Protein AF-A0AA35R564-F1 (afdb_monomer_lite)

Sequence (106 aa):
MRNAVLIFLLAVALTGGHLMAGEALTGHISDAKCGAAHVDHSAKSIGCVTGCVNGGEKPVFVTGDKKVLQIANADKVMAHLGHKVEVTGKVMDGTLTIKSVKHLAP

Radius of gyration: 14.5 Å; chains: 1; bounding box: 29×49×30 Å

Structure (mmCIF, N/CA/C/O backbone):
data_AF-A0AA35R564-F1
#
_entry.id   AF-A0AA35R564-F1
#
loop_
_atom_site.group_PDB
_atom_site.id
_atom_site.type_symbol
_atom_site.label_atom_id
_atom_site.label_alt_id
_atom_site.label_comp_id
_atom_site.label_asym_id
_atom_site.label_entity_id
_atom_site.label_seq_id
_atom_site.pdbx_PDB_ins_code
_atom_site.Cartn_x
_atom_site.Cartn_y
_atom_site.Cartn_z
_atom_site.occupancy
_atom_site.B_iso_or_equiv
_atom_site.auth_seq_id
_atom_site.auth_comp_id
_atom_site.auth_asym_id
_atom_site.auth_atom_id
_atom_site.pdbx_PDB_model_num
ATOM 1 N N . MET A 1 1 ? -16.786 -35.760 8.820 1.00 39.50 1 MET A N 1
ATOM 2 C CA . MET A 1 1 ? -15.600 -35.721 9.707 1.00 39.50 1 MET A CA 1
ATOM 3 C C . MET A 1 1 ? -14.558 -34.827 9.045 1.00 39.50 1 MET A C 1
ATOM 5 O O . MET A 1 1 ? -13.760 -35.301 8.264 1.00 39.50 1 MET A O 1
ATOM 9 N N . ARG A 1 2 ? -14.756 -33.505 9.025 1.00 48.88 2 ARG A N 1
ATOM 10 C CA . ARG A 1 2 ? -14.789 -32.542 10.148 1.00 48.88 2 ARG A CA 1
ATOM 11 C C . ARG A 1 2 ? -13.375 -32.170 10.612 1.00 48.88 2 ARG A C 1
ATOM 13 O O . ARG A 1 2 ? -13.072 -32.343 11.778 1.00 48.88 2 ARG A O 1
ATOM 20 N N . ASN A 1 3 ? -12.578 -31.599 9.707 1.00 31.02 3 ASN A N 1
ATOM 21 C CA . ASN A 1 3 ? -11.451 -30.739 10.079 1.00 31.02 3 ASN A CA 1
ATOM 22 C C . ASN A 1 3 ? -11.765 -29.306 9.640 1.00 31.02 3 ASN A C 1
ATOM 24 O O . ASN A 1 3 ? -11.184 -28.751 8.716 1.00 31.02 3 ASN A O 1
ATOM 28 N N . ALA A 1 4 ? -12.765 -28.740 10.312 1.00 46.22 4 ALA A N 1
ATOM 29 C CA . ALA A 1 4 ? -12.934 -27.307 10.424 1.00 46.22 4 ALA A CA 1
ATOM 30 C C . ALA A 1 4 ? -11.970 -26.827 11.512 1.00 46.22 4 ALA A C 1
ATOM 32 O O . ALA A 1 4 ? -12.242 -27.054 12.684 1.00 46.22 4 ALA A O 1
ATOM 33 N N . VAL A 1 5 ? -10.859 -26.198 11.127 1.00 40.06 5 VAL A N 1
ATOM 34 C CA . VAL A 1 5 ? -10.105 -25.279 11.995 1.00 40.06 5 VAL A CA 1
ATOM 35 C C . VAL A 1 5 ? -9.549 -24.151 11.114 1.00 40.06 5 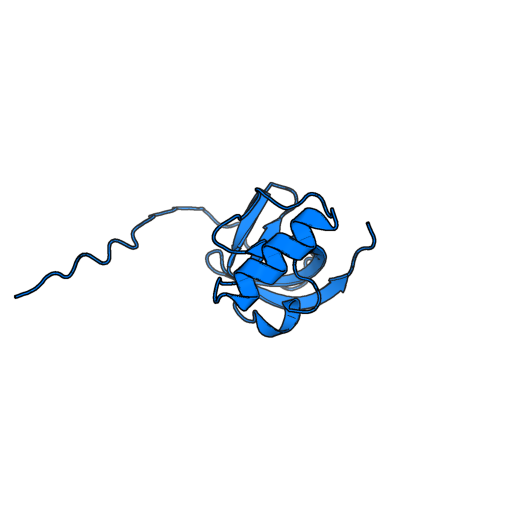VAL A C 1
ATOM 37 O O . VAL A 1 5 ? -8.350 -23.963 10.958 1.00 40.06 5 VAL A O 1
ATOM 40 N N . LEU A 1 6 ? -10.462 -23.405 10.487 1.00 48.41 6 LEU A N 1
ATOM 41 C CA . LEU A 1 6 ? -10.226 -22.021 10.074 1.00 48.41 6 LEU A CA 1
ATOM 42 C C . LEU A 1 6 ? -10.301 -21.168 11.347 1.00 48.41 6 LEU A C 1
ATOM 44 O O . LEU A 1 6 ? -11.342 -20.598 11.661 1.00 48.41 6 LEU A O 1
ATOM 48 N N . ILE A 1 7 ? -9.218 -21.121 12.122 1.00 44.38 7 ILE A N 1
ATOM 49 C CA . ILE A 1 7 ? -9.069 -20.126 13.191 1.00 44.38 7 ILE A CA 1
ATOM 50 C C . ILE A 1 7 ? -8.469 -18.882 12.536 1.00 44.38 7 ILE A C 1
ATOM 52 O O . ILE A 1 7 ? -7.273 -18.624 12.596 1.00 44.38 7 ILE A O 1
ATOM 56 N N . PHE A 1 8 ? -9.331 -18.120 11.861 1.00 46.38 8 PHE A N 1
ATOM 57 C CA . PHE A 1 8 ? -9.102 -16.704 11.585 1.00 46.38 8 PHE A CA 1
ATOM 58 C C . PHE A 1 8 ? -9.739 -15.924 12.743 1.00 46.38 8 PHE A C 1
ATOM 60 O O . PHE A 1 8 ? -10.807 -15.339 12.619 1.00 46.38 8 PHE A O 1
ATOM 67 N N . LEU A 1 9 ? -9.126 -16.026 13.922 1.00 47.31 9 LEU A N 1
ATOM 68 C CA . LEU A 1 9 ? -9.524 -15.303 15.132 1.00 47.31 9 LEU A CA 1
ATOM 69 C C . LEU A 1 9 ? -8.292 -14.589 15.683 1.00 47.31 9 LEU A C 1
ATOM 71 O O . LEU A 1 9 ? -7.776 -14.916 16.747 1.00 47.31 9 LEU A O 1
ATOM 75 N N . LEU A 1 10 ? -7.819 -13.588 14.941 1.00 45.22 10 LEU A N 1
ATOM 76 C CA . LEU A 1 10 ? -7.082 -12.498 15.564 1.00 45.22 10 LEU A CA 1
ATOM 77 C C . LEU A 1 10 ? -8.130 -11.463 15.975 1.00 45.22 10 LEU A C 1
ATOM 79 O O . LEU A 1 10 ? -8.480 -10.564 15.213 1.00 45.22 10 LEU A O 1
ATOM 83 N N . ALA A 1 11 ? -8.690 -11.665 17.169 1.00 47.97 11 ALA A N 1
ATOM 84 C CA . ALA A 1 11 ? -9.526 -10.691 17.855 1.00 47.97 11 ALA A CA 1
ATOM 85 C C . ALA A 1 11 ? -8.664 -9.470 18.200 1.00 47.97 11 ALA A C 1
ATOM 87 O O . ALA A 1 11 ? -8.177 -9.308 19.316 1.00 47.97 11 ALA A O 1
ATOM 88 N N . VAL A 1 12 ? -8.433 -8.620 17.206 1.00 53.84 12 VAL A N 1
ATOM 89 C CA . VAL A 1 12 ? -7.857 -7.303 17.408 1.00 53.84 12 VAL A CA 1
ATOM 90 C C . VAL A 1 12 ? -9.017 -6.378 17.740 1.00 53.84 12 VAL A C 1
ATOM 92 O O . VAL A 1 12 ? -9.654 -5.800 16.863 1.00 53.84 12 VAL A O 1
ATOM 95 N N . ALA A 1 13 ? -9.307 -6.266 19.035 1.00 52.03 13 ALA A N 1
ATOM 96 C CA . ALA A 1 13 ? -10.100 -5.176 19.580 1.00 52.03 13 ALA A CA 1
ATOM 97 C C . ALA A 1 13 ? -9.300 -3.870 19.427 1.00 52.03 13 ALA A C 1
ATOM 99 O O . ALA A 1 13 ? -8.695 -3.373 20.371 1.00 52.03 13 ALA A O 1
ATOM 100 N N . LEU A 1 14 ? -9.232 -3.338 18.206 1.00 49.19 14 LEU A N 1
ATOM 101 C CA . LEU A 1 14 ? -8.770 -1.981 17.956 1.00 49.19 14 LEU A CA 1
ATOM 102 C C . LEU A 1 14 ? -10.009 -1.101 17.921 1.00 49.19 14 LEU A C 1
ATOM 104 O O . LEU A 1 14 ? -10.794 -1.145 16.978 1.00 49.19 14 LEU A O 1
ATOM 108 N N . THR A 1 15 ? -10.161 -0.285 18.957 1.00 46.25 15 THR A N 1
ATOM 109 C CA . THR A 1 15 ? -10.988 0.918 18.938 1.00 46.25 15 THR A CA 1
ATOM 110 C C . THR A 1 15 ? -10.491 1.809 17.795 1.00 46.25 15 THR A C 1
ATOM 112 O O . THR A 1 15 ? -9.571 2.612 17.960 1.00 46.25 15 THR A O 1
ATOM 115 N N . GLY A 1 16 ? -11.015 1.575 16.592 1.00 47.12 16 GLY A N 1
ATOM 116 C CA . GLY A 1 16 ? -10.661 2.301 15.385 1.00 47.12 16 GLY A CA 1
ATOM 117 C C . GLY A 1 16 ? -11.147 3.738 15.497 1.00 47.12 16 GLY A C 1
ATOM 118 O O . GLY A 1 16 ? -12.346 3.985 15.617 1.00 47.12 16 GLY A O 1
ATOM 119 N N . GLY A 1 17 ? -10.213 4.690 15.467 1.00 47.53 17 GLY A N 1
ATOM 120 C CA . GLY A 1 17 ? -10.542 6.088 15.220 1.00 47.53 17 GLY A CA 1
ATOM 121 C C . GLY A 1 17 ? -11.365 6.173 13.938 1.00 47.53 17 GLY A C 1
ATOM 122 O O . GLY A 1 17 ? -10.957 5.655 12.896 1.00 47.53 17 GLY A O 1
ATOM 123 N N . HIS A 1 18 ? -12.555 6.758 14.039 1.00 48.47 18 HIS A N 1
ATOM 124 C CA . HIS A 1 18 ? -13.441 6.946 12.903 1.00 48.47 18 HIS A CA 1
ATOM 125 C C . HIS A 1 18 ? -12.851 8.072 12.063 1.00 48.47 18 HIS A C 1
ATOM 127 O O . HIS A 1 18 ? -13.077 9.241 12.359 1.00 48.47 18 HIS A O 1
ATOM 133 N N . LEU A 1 19 ? -12.068 7.722 11.046 1.00 52.28 19 LEU A N 1
ATOM 134 C CA . LEU A 1 19 ? -11.646 8.700 10.052 1.00 52.28 19 LEU A CA 1
ATOM 135 C C . LEU A 1 19 ? -12.896 9.154 9.301 1.00 52.28 19 LEU A C 1
ATOM 137 O O . LEU A 1 19 ? -13.603 8.344 8.685 1.00 52.28 19 LEU A O 1
ATOM 141 N N . MET A 1 20 ? -13.211 10.438 9.432 1.00 54.75 20 MET A N 1
ATOM 142 C CA . MET A 1 20 ? -14.373 11.038 8.793 1.00 54.75 20 MET A CA 1
ATOM 143 C C . MET A 1 20 ? -14.164 11.033 7.279 1.00 54.75 20 MET A C 1
ATOM 145 O O . MET A 1 20 ? -13.053 11.177 6.769 1.00 54.75 20 MET A O 1
ATOM 149 N N . ALA A 1 21 ? -15.245 10.824 6.528 1.00 52.22 21 ALA A N 1
ATOM 150 C CA . ALA A 1 21 ? -15.179 10.791 5.073 1.00 52.22 21 ALA A CA 1
ATOM 151 C C . ALA A 1 21 ? -14.672 12.146 4.540 1.00 52.22 21 ALA A C 1
ATOM 153 O O . ALA A 1 21 ? -15.415 13.121 4.546 1.00 52.22 21 ALA A O 1
ATOM 154 N N . GLY A 1 22 ? -13.426 12.189 4.063 1.00 58.03 22 GLY A N 1
ATOM 155 C CA . GLY A 1 22 ? -12.774 13.412 3.576 1.00 58.03 22 GLY A CA 1
ATOM 156 C C . GLY A 1 22 ? -11.317 13.561 4.016 1.00 58.03 22 GLY A C 1
ATOM 157 O O . GLY A 1 22 ? -10.578 14.324 3.404 1.00 58.03 22 GLY A O 1
ATOM 158 N N . GLU A 1 23 ? -10.885 12.802 5.021 1.00 71.69 23 GLU A N 1
ATOM 159 C CA . GLU A 1 23 ? -9.511 12.851 5.520 1.00 71.69 23 GLU A CA 1
ATOM 160 C C . GLU A 1 23 ? -8.564 12.084 4.581 1.00 71.69 23 GLU A C 1
ATOM 162 O O . GLU A 1 23 ? -8.838 10.950 4.171 1.00 71.69 23 GLU A O 1
ATOM 167 N N . ALA A 1 24 ? -7.463 12.732 4.192 1.00 84.69 24 ALA A N 1
ATOM 168 C CA . ALA A 1 24 ? -6.423 12.132 3.367 1.00 84.69 24 ALA A CA 1
ATOM 169 C C . ALA A 1 24 ? -5.440 11.351 4.249 1.00 84.69 24 ALA A C 1
ATOM 171 O O . ALA A 1 24 ? -4.914 11.866 5.234 1.00 84.69 24 ALA A O 1
ATOM 172 N N . LEU A 1 25 ? -5.177 10.103 3.879 1.00 88.88 25 LEU A N 1
ATOM 173 C CA . LEU A 1 25 ? -4.224 9.222 4.535 1.00 88.88 25 LEU A CA 1
ATOM 174 C C . LEU A 1 25 ? -2.976 9.110 3.676 1.00 88.88 25 LEU A C 1
ATOM 176 O O . LEU A 1 25 ? -3.048 8.673 2.531 1.00 88.88 25 LEU A O 1
ATOM 180 N N . THR A 1 26 ? -1.822 9.442 4.244 1.00 91.50 26 THR A N 1
ATOM 181 C CA . THR A 1 26 ? -0.532 9.170 3.603 1.00 91.50 26 THR A CA 1
ATOM 182 C C . THR A 1 26 ? 0.031 7.847 4.108 1.00 91.50 26 THR A C 1
ATOM 184 O O . THR A 1 26 ? 0.066 7.585 5.313 1.00 91.50 26 THR A O 1
ATOM 187 N N . GLY A 1 27 ? 0.482 7.008 3.183 1.00 91.44 27 GLY A N 1
ATOM 188 C CA . GLY A 1 27 ? 1.022 5.691 3.494 1.00 91.44 27 GLY A CA 1
ATOM 189 C C . GLY A 1 27 ? 1.569 4.990 2.263 1.00 91.44 27 GLY A C 1
ATOM 190 O O . GLY A 1 27 ? 1.758 5.621 1.228 1.00 91.44 27 GLY A O 1
ATOM 191 N N . HIS A 1 28 ? 1.816 3.691 2.373 1.00 92.31 28 HIS A N 1
ATOM 192 C CA . HIS A 1 28 ? 2.366 2.862 1.306 1.00 92.31 28 HIS A CA 1
ATOM 193 C C . HIS A 1 28 ? 1.402 1.750 0.916 1.00 92.31 28 HIS A C 1
ATOM 195 O O . HIS A 1 28 ? 0.730 1.178 1.775 1.00 92.31 28 HIS A O 1
ATOM 201 N N . ILE A 1 29 ? 1.356 1.410 -0.369 1.00 91.38 29 ILE A N 1
ATOM 202 C CA . ILE A 1 29 ? 0.678 0.196 -0.823 1.00 91.38 29 ILE A CA 1
ATOM 203 C C . ILE A 1 29 ? 1.663 -0.958 -0.708 1.00 91.38 29 ILE A C 1
ATOM 205 O O . ILE A 1 29 ? 2.681 -0.974 -1.389 1.00 91.38 29 ILE A O 1
ATOM 209 N N . SER A 1 30 ? 1.365 -1.915 0.157 1.00 91.25 30 SER A N 1
ATOM 210 C CA . SER A 1 30 ? 2.166 -3.121 0.372 1.00 91.25 30 SER A CA 1
ATOM 211 C C . SER A 1 30 ? 1.321 -4.364 0.084 1.00 91.25 30 SER A C 1
ATOM 213 O O . SER A 1 30 ? 0.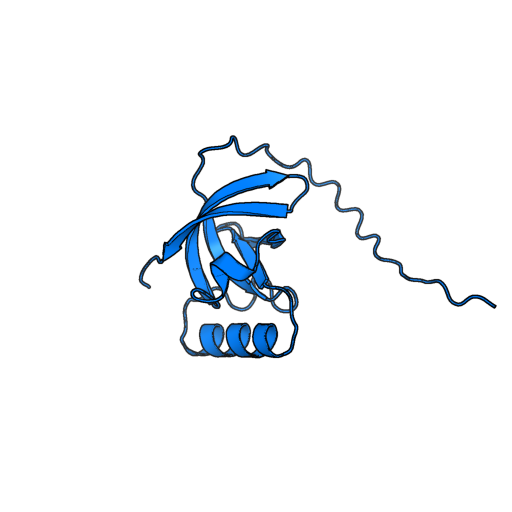169 -4.254 -0.334 1.00 91.25 30 SER A O 1
ATOM 215 N N . ASP A 1 31 ? 1.872 -5.548 0.310 1.00 87.44 31 ASP A N 1
ATOM 216 C CA . ASP A 1 31 ? 1.152 -6.820 0.264 1.00 87.44 31 ASP A CA 1
ATOM 217 C C . ASP A 1 31 ? 0.845 -7.324 1.687 1.00 87.44 31 ASP A C 1
ATOM 219 O O . ASP A 1 31 ? 1.535 -6.973 2.649 1.00 87.44 31 ASP A O 1
ATOM 223 N N . ALA A 1 32 ? -0.219 -8.112 1.861 1.00 82.81 32 ALA A N 1
ATOM 224 C CA . ALA A 1 32 ? -0.669 -8.541 3.187 1.00 82.81 32 ALA A CA 1
ATOM 225 C C . ALA A 1 32 ? 0.326 -9.471 3.904 1.00 82.81 32 ALA A C 1
ATOM 227 O O . ALA A 1 32 ? 0.279 -9.577 5.131 1.00 82.81 32 ALA A O 1
ATOM 228 N N . LYS A 1 33 ? 1.242 -10.111 3.168 1.00 78.31 33 LYS A N 1
ATOM 229 C CA . LYS A 1 33 ? 2.261 -11.009 3.717 1.00 78.31 33 LYS A CA 1
ATOM 230 C C . LYS A 1 33 ? 3.441 -10.241 4.311 1.00 78.31 33 LYS A C 1
ATOM 232 O O . LYS A 1 33 ? 3.954 -10.632 5.358 1.00 78.31 33 LYS A O 1
ATOM 237 N N . CYS A 1 34 ? 3.857 -9.148 3.678 1.00 79.25 34 CYS A N 1
ATOM 238 C CA . CYS A 1 34 ? 4.981 -8.323 4.118 1.00 79.25 34 CYS A CA 1
ATOM 239 C C . CYS A 1 34 ? 4.554 -7.120 4.972 1.00 79.25 34 CYS A C 1
ATOM 241 O O . CYS A 1 34 ? 5.318 -6.683 5.836 1.00 79.25 34 CYS A O 1
ATOM 243 N N . GLY A 1 35 ? 3.353 -6.570 4.769 1.00 78.62 35 GLY A N 1
ATOM 244 C CA . GLY A 1 35 ? 2.831 -5.435 5.531 1.00 78.62 35 GLY A CA 1
ATOM 245 C C . GLY A 1 35 ? 3.827 -4.270 5.588 1.00 78.62 35 GLY A C 1
ATOM 246 O O . GLY A 1 35 ? 4.259 -3.756 4.558 1.00 78.62 35 GLY A O 1
ATOM 247 N N . ALA A 1 36 ? 4.233 -3.866 6.794 1.00 79.50 36 ALA A N 1
ATOM 248 C CA . ALA A 1 36 ? 5.170 -2.758 7.011 1.00 79.50 36 ALA A CA 1
ATOM 249 C C . ALA A 1 36 ? 6.658 -3.087 6.731 1.00 79.50 36 ALA A C 1
ATOM 251 O O . ALA A 1 36 ? 7.513 -2.235 6.964 1.00 79.50 36 ALA A O 1
ATOM 252 N N . ALA A 1 37 ? 6.998 -4.294 6.261 1.00 77.94 37 ALA A N 1
ATOM 253 C CA . ALA A 1 37 ? 8.389 -4.701 6.026 1.00 77.94 37 ALA A CA 1
ATOM 254 C C . ALA A 1 37 ? 9.026 -4.076 4.765 1.00 77.94 37 ALA A C 1
ATOM 256 O O . ALA A 1 37 ? 10.249 -3.968 4.693 1.00 77.94 37 ALA A O 1
ATOM 257 N N . HIS A 1 38 ? 8.215 -3.647 3.789 1.00 77.06 38 HIS A N 1
ATOM 258 C CA . HIS A 1 38 ? 8.659 -3.136 2.481 1.00 77.06 38 HIS A CA 1
ATOM 259 C C . HIS A 1 38 ? 8.019 -1.781 2.139 1.00 77.06 38 HIS A C 1
ATOM 261 O O . HIS A 1 38 ? 7.376 -1.616 1.108 1.00 77.06 38 HIS A O 1
ATOM 267 N N . VAL A 1 39 ? 8.181 -0.803 3.034 1.00 79.25 39 VAL A N 1
ATOM 268 C CA . VAL A 1 39 ? 7.573 0.541 2.929 1.00 79.25 39 VAL A CA 1
ATOM 269 C C . VAL A 1 39 ? 8.604 1.660 2.727 1.00 79.25 39 VAL A C 1
ATOM 271 O O . VAL A 1 39 ? 8.384 2.805 3.097 1.00 79.25 39 VAL A O 1
ATOM 274 N N . ASP A 1 40 ? 9.763 1.328 2.165 1.00 82.50 40 ASP A N 1
ATOM 275 C CA . ASP A 1 40 ? 10.928 2.213 2.019 1.00 82.50 40 ASP A CA 1
ATOM 276 C C . ASP A 1 40 ? 11.038 2.884 0.643 1.00 82.50 40 ASP A C 1
ATOM 278 O O . ASP A 1 40 ? 12.021 3.573 0.388 1.00 82.50 40 ASP A O 1
ATOM 282 N N . HIS A 1 41 ? 10.069 2.678 -0.254 1.00 80.31 41 HIS A N 1
ATOM 283 C CA . HIS A 1 41 ? 10.061 3.276 -1.598 1.00 80.31 41 HIS A CA 1
ATOM 284 C C . HIS A 1 41 ? 11.153 2.818 -2.550 1.00 80.31 41 HIS A C 1
ATOM 286 O O . HIS A 1 41 ? 11.252 3.326 -3.668 1.00 80.31 41 HIS A O 1
ATOM 292 N N . SER A 1 42 ? 11.965 1.844 -2.149 1.00 85.44 42 SER A N 1
ATOM 293 C CA . SER A 1 42 ? 13.049 1.380 -2.994 1.00 85.44 42 SER A CA 1
ATOM 294 C C . SER A 1 42 ? 12.507 0.570 -4.171 1.00 85.44 42 SER A C 1
ATOM 296 O O . SER A 1 42 ? 11.525 -0.166 -4.054 1.00 85.44 42 SER A O 1
ATOM 298 N N . ALA A 1 43 ? 13.199 0.635 -5.312 1.00 85.69 43 ALA A N 1
ATOM 299 C CA . ALA A 1 43 ? 12.878 -0.190 -6.480 1.00 85.69 43 ALA A CA 1
ATOM 300 C C . ALA A 1 43 ? 12.814 -1.693 -6.133 1.00 85.69 43 ALA A C 1
ATOM 302 O O . ALA A 1 43 ? 12.011 -2.434 -6.698 1.00 85.69 43 ALA A O 1
ATOM 303 N N . LYS A 1 44 ? 13.621 -2.133 -5.155 1.00 87.81 44 LYS A N 1
ATOM 304 C CA . LYS A 1 44 ? 13.606 -3.503 -4.631 1.00 87.81 44 LYS A CA 1
ATOM 305 C C . LYS A 1 44 ? 12.282 -3.832 -3.938 1.00 87.81 44 LYS A C 1
ATOM 307 O O . LYS A 1 44 ? 11.698 -4.873 -4.227 1.00 87.81 44 LYS A O 1
ATOM 312 N N . SER A 1 45 ? 11.811 -2.968 -3.042 1.00 86.25 45 SER A N 1
ATOM 313 C CA . SER A 1 45 ? 10.537 -3.165 -2.344 1.00 86.25 45 SER A CA 1
ATOM 314 C C . SER A 1 45 ? 9.348 -3.082 -3.294 1.00 86.25 45 SER A C 1
ATOM 316 O O . SER A 1 45 ? 8.461 -3.924 -3.220 1.00 86.25 45 SER A O 1
ATOM 318 N N . ILE A 1 46 ? 9.374 -2.151 -4.253 1.00 87.81 46 ILE A N 1
ATOM 319 C CA . ILE A 1 46 ? 8.354 -2.040 -5.306 1.00 87.81 46 ILE A CA 1
ATOM 320 C C . ILE A 1 46 ? 8.257 -3.337 -6.114 1.00 87.81 46 ILE A C 1
ATOM 322 O O . ILE A 1 46 ? 7.165 -3.885 -6.279 1.00 87.81 46 ILE A O 1
ATOM 326 N N . GLY A 1 47 ? 9.395 -3.872 -6.569 1.00 87.50 47 GLY A N 1
ATOM 327 C CA . GLY A 1 47 ? 9.437 -5.145 -7.288 1.00 87.50 47 GLY A CA 1
ATOM 328 C C . GLY A 1 47 ? 8.957 -6.328 -6.442 1.00 87.50 47 GLY A C 1
ATOM 329 O O . GLY A 1 47 ? 8.224 -7.178 -6.944 1.00 87.50 47 GLY A O 1
ATOM 330 N N . CYS A 1 48 ? 9.316 -6.360 -5.154 1.00 88.31 48 CYS A N 1
ATOM 331 C CA . CYS A 1 48 ? 8.894 -7.401 -4.215 1.00 88.31 48 CYS A CA 1
ATOM 332 C C . CYS A 1 48 ? 7.369 -7.415 -4.033 1.00 88.31 48 CYS A C 1
ATOM 334 O O . CYS A 1 48 ? 6.728 -8.429 -4.304 1.00 88.31 48 CYS A O 1
ATOM 336 N N . VAL A 1 49 ? 6.784 -6.268 -3.669 1.00 89.00 49 VAL A N 1
ATOM 337 C CA . VAL A 1 49 ? 5.334 -6.124 -3.461 1.00 89.00 49 VAL A CA 1
ATOM 338 C C . VAL A 1 49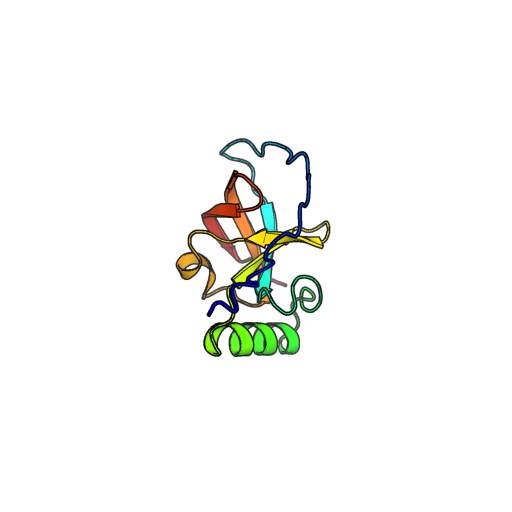 ? 4.574 -6.440 -4.751 1.00 89.00 49 VAL A C 1
ATOM 340 O O . VAL A 1 49 ? 3.595 -7.183 -4.728 1.00 89.00 49 VAL A O 1
ATOM 343 N N . THR A 1 50 ? 5.051 -5.937 -5.895 1.00 87.94 50 THR A N 1
ATOM 344 C CA . THR A 1 50 ? 4.448 -6.229 -7.206 1.00 87.94 50 THR A CA 1
ATOM 345 C C . THR A 1 50 ? 4.454 -7.729 -7.503 1.00 87.94 50 THR A C 1
ATOM 347 O O . THR A 1 50 ? 3.441 -8.277 -7.936 1.00 87.94 50 THR A O 1
ATOM 350 N N . GLY A 1 51 ? 5.570 -8.414 -7.234 1.00 88.25 51 GLY A N 1
ATOM 351 C CA . GLY A 1 51 ? 5.679 -9.864 -7.386 1.00 88.25 51 GLY A CA 1
ATOM 352 C C . GLY A 1 51 ? 4.709 -10.631 -6.486 1.00 88.25 51 GLY A C 1
ATOM 353 O O . GLY A 1 51 ? 4.036 -11.544 -6.960 1.00 88.25 51 GLY A O 1
ATOM 354 N N . CYS A 1 52 ? 4.587 -10.236 -5.215 1.00 89.38 52 CYS A N 1
ATOM 355 C CA . CYS A 1 52 ? 3.659 -10.852 -4.264 1.00 89.38 52 CYS A CA 1
ATOM 356 C C . CYS A 1 52 ? 2.199 -10.708 -4.712 1.00 89.38 52 CYS A C 1
ATOM 358 O O . CYS A 1 52 ? 1.471 -11.699 -4.765 1.00 89.38 52 CYS A O 1
ATOM 360 N N . VAL A 1 53 ? 1.779 -9.495 -5.083 1.00 88.19 53 VAL A N 1
ATOM 361 C CA . VAL A 1 53 ? 0.395 -9.233 -5.506 1.00 88.19 53 VAL A CA 1
ATOM 362 C C . VAL A 1 53 ? 0.068 -9.952 -6.818 1.00 88.19 53 VAL A C 1
ATOM 364 O O . VAL A 1 53 ? -0.987 -10.572 -6.930 1.00 88.19 53 VAL A O 1
ATOM 367 N N . ASN A 1 54 ? 0.995 -9.977 -7.781 1.00 87.31 54 ASN A N 1
ATOM 368 C CA . ASN A 1 54 ? 0.832 -10.771 -9.006 1.00 87.31 54 ASN A CA 1
ATOM 369 C C . ASN A 1 54 ? 0.802 -12.285 -8.734 1.00 87.31 54 ASN A C 1
ATOM 371 O O . ASN A 1 54 ? 0.178 -13.032 -9.484 1.00 87.31 54 ASN A O 1
ATOM 375 N N . GLY A 1 55 ? 1.446 -12.739 -7.656 1.00 86.62 55 GLY A N 1
ATOM 376 C CA . GLY A 1 55 ? 1.381 -14.113 -7.158 1.00 86.62 55 GLY A CA 1
ATOM 377 C C . GLY A 1 55 ? 0.079 -14.468 -6.427 1.00 86.62 55 GLY A C 1
ATOM 378 O O . GLY A 1 55 ?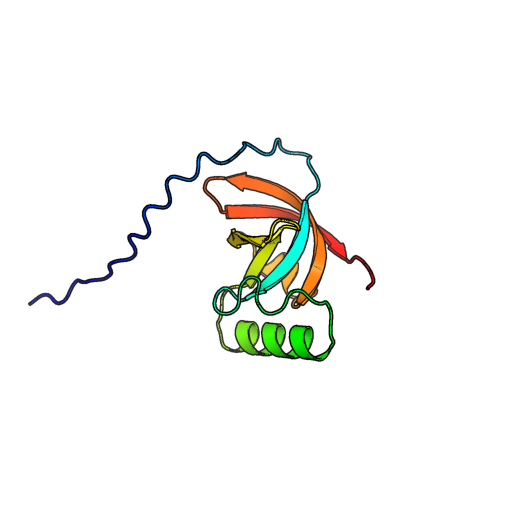 -0.070 -15.610 -5.996 1.00 86.62 55 GLY A O 1
ATOM 379 N N . GLY A 1 56 ? -0.859 -13.523 -6.291 1.00 85.19 56 GLY A N 1
ATOM 380 C CA . GLY A 1 56 ? -2.166 -13.724 -5.661 1.00 85.19 56 GLY A CA 1
ATOM 381 C C . GLY A 1 56 ? -2.288 -13.179 -4.236 1.00 85.19 56 GLY A C 1
ATOM 382 O O . GLY A 1 56 ? -3.321 -13.387 -3.598 1.00 85.19 56 GLY A O 1
ATOM 383 N N . GLU A 1 57 ? -1.269 -12.483 -3.725 1.00 87.62 57 GLU A N 1
ATOM 384 C CA . GLU A 1 57 ? -1.343 -11.825 -2.419 1.00 87.62 57 GLU A CA 1
ATOM 385 C C . GLU A 1 57 ? -2.261 -10.596 -2.470 1.00 87.62 57 GLU A C 1
ATOM 387 O O . GLU A 1 57 ? -2.333 -9.881 -3.472 1.00 87.62 57 GLU A O 1
ATOM 392 N N . LYS A 1 58 ? -2.969 -10.315 -1.371 1.00 89.12 58 LYS A N 1
ATOM 393 C CA . LYS A 1 58 ? -3.863 -9.152 -1.321 1.00 89.12 58 LYS A CA 1
ATOM 394 C C . LYS A 1 58 ? -3.069 -7.873 -1.042 1.00 89.12 58 LYS A C 1
ATOM 396 O O . LYS A 1 58 ? -2.279 -7.863 -0.096 1.00 89.12 58 LYS A O 1
ATOM 401 N N . PRO A 1 59 ? -3.294 -6.777 -1.786 1.00 91.00 59 PRO A N 1
ATOM 402 C CA . PRO A 1 59 ? -2.682 -5.500 -1.458 1.00 91.00 59 PRO A CA 1
ATOM 403 C C . PRO A 1 59 ? -3.318 -4.897 -0.200 1.00 91.00 59 PRO A C 1
ATOM 405 O O . PRO A 1 59 ? -4.526 -5.001 0.034 1.00 91.00 59 PRO A O 1
ATOM 408 N N . VAL A 1 60 ? -2.493 -4.233 0.600 1.00 92.62 60 VAL A N 1
ATOM 409 C CA . VAL A 1 60 ? -2.866 -3.562 1.849 1.00 92.62 60 VAL A CA 1
ATOM 410 C C . VAL A 1 60 ? -2.291 -2.154 1.882 1.00 92.62 60 VAL A C 1
ATOM 412 O O . VAL A 1 60 ? -1.287 -1.857 1.237 1.00 92.62 60 VAL A O 1
ATOM 415 N N . PHE A 1 61 ? -2.918 -1.274 2.653 1.00 91.94 61 PHE A N 1
ATOM 416 C CA . PHE A 1 61 ? -2.429 0.080 2.870 1.00 91.94 61 PHE A CA 1
ATOM 417 C C . PHE A 1 61 ? -1.726 0.160 4.222 1.00 91.94 61 PHE A C 1
ATOM 419 O O . PHE A 1 61 ? -2.318 -0.153 5.252 1.00 91.94 61 PHE A O 1
ATOM 426 N N . VAL A 1 62 ? -0.472 0.593 4.228 1.00 91.81 62 VAL A N 1
ATOM 427 C CA . VAL A 1 62 ? 0.315 0.797 5.444 1.00 91.81 62 VAL A CA 1
ATOM 428 C C . VAL A 1 62 ? 0.378 2.288 5.742 1.00 91.81 62 VAL A C 1
ATOM 430 O O . VAL A 1 62 ? 0.971 3.041 4.974 1.00 91.81 62 VAL A O 1
ATOM 433 N N . THR A 1 63 ? -0.222 2.733 6.845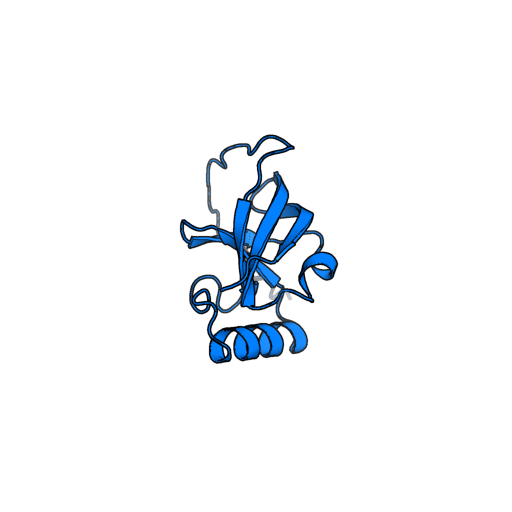 1.00 89.19 63 THR A N 1
ATOM 434 C CA . THR A 1 63 ? -0.182 4.145 7.262 1.00 89.19 63 THR A CA 1
ATOM 435 C C . THR A 1 63 ? 1.240 4.570 7.652 1.00 89.19 63 THR A C 1
ATOM 437 O O . THR A 1 63 ? 2.090 3.726 7.941 1.00 89.19 63 THR A O 1
ATOM 440 N N . GLY A 1 64 ? 1.502 5.880 7.738 1.00 84.50 64 GLY A N 1
ATOM 441 C CA . GLY A 1 64 ? 2.772 6.406 8.270 1.00 84.50 64 GLY A CA 1
ATOM 442 C C . GLY A 1 64 ? 3.140 5.866 9.664 1.00 84.50 64 GLY A C 1
ATOM 443 O O . GLY A 1 64 ? 4.310 5.609 9.938 1.00 84.50 64 GLY A O 1
ATOM 444 N N . ASP A 1 65 ? 2.137 5.573 10.499 1.00 84.25 65 ASP A N 1
ATOM 445 C CA . ASP A 1 65 ? 2.303 4.943 11.821 1.00 84.25 65 ASP A CA 1
ATOM 446 C C . ASP A 1 65 ? 2.480 3.414 11.761 1.00 84.25 65 ASP A C 1
ATOM 448 O O . ASP A 1 65 ? 2.345 2.723 12.771 1.00 84.25 65 ASP A O 1
ATOM 452 N N . LYS A 1 66 ? 2.737 2.861 10.570 1.00 83.19 66 LYS A N 1
ATOM 453 C CA . LYS A 1 66 ? 2.921 1.426 10.302 1.00 83.19 66 LYS A CA 1
ATOM 454 C C . LYS A 1 66 ? 1.698 0.552 10.605 1.00 83.19 66 LYS A C 1
ATOM 456 O O . LYS A 1 66 ? 1.840 -0.657 10.786 1.00 83.19 66 LYS A O 1
ATOM 461 N N . LYS A 1 67 ? 0.487 1.121 10.629 1.00 86.50 67 LYS A N 1
ATOM 462 C CA . LYS A 1 67 ? -0.749 0.330 10.744 1.00 86.50 67 LYS A CA 1
ATOM 463 C C . LYS A 1 67 ? -1.125 -0.233 9.383 1.00 86.50 67 LYS A C 1
ATOM 465 O O . LYS A 1 67 ? -1.121 0.496 8.397 1.00 86.50 67 LYS A O 1
ATOM 470 N N . VAL A 1 68 ? -1.490 -1.509 9.344 1.00 89.62 68 VAL A N 1
ATOM 471 C CA . VAL A 1 68 ? -1.931 -2.190 8.124 1.00 89.62 68 VAL A CA 1
ATOM 472 C C . VAL A 1 68 ? -3.456 -2.138 8.043 1.00 89.62 68 VAL A C 1
ATOM 474 O O . VAL A 1 68 ? -4.140 -2.597 8.954 1.00 89.62 68 VAL A O 1
ATOM 477 N N . LEU A 1 69 ? -3.979 -1.586 6.953 1.00 90.06 69 LEU A N 1
ATOM 478 C CA . LEU A 1 69 ? -5.399 -1.552 6.617 1.00 90.06 69 LEU A CA 1
ATOM 479 C C . LEU A 1 69 ? -5.653 -2.431 5.393 1.00 90.06 69 LEU A C 1
ATOM 481 O O . LEU A 1 69 ? -4.925 -2.362 4.400 1.00 90.06 69 LEU A O 1
ATOM 485 N N . GLN A 1 70 ? -6.710 -3.236 5.448 1.00 91.75 70 GLN A N 1
ATOM 486 C CA . GLN A 1 70 ? -7.189 -3.971 4.278 1.00 91.75 70 GLN A CA 1
ATOM 487 C C . GLN A 1 70 ? -7.716 -2.980 3.237 1.00 91.75 70 GLN A C 1
ATOM 489 O O . GLN A 1 70 ? -8.240 -1.934 3.606 1.00 91.75 70 GLN A O 1
ATOM 494 N N . ILE A 1 71 ? -7.611 -3.291 1.946 1.00 91.69 71 ILE A N 1
ATOM 495 C CA . ILE A 1 71 ? -8.163 -2.442 0.882 1.00 91.69 71 ILE A CA 1
ATOM 496 C C . ILE A 1 71 ? -9.377 -3.150 0.280 1.00 91.69 71 ILE A C 1
ATOM 498 O O . ILE A 1 71 ? -9.254 -4.251 -0.248 1.00 91.69 71 ILE A O 1
ATOM 502 N N . ALA A 1 72 ? -10.553 -2.520 0.348 1.00 90.50 72 ALA A N 1
ATOM 503 C CA . ALA A 1 72 ? -11.785 -3.098 -0.202 1.00 90.50 72 ALA A CA 1
ATOM 504 C C . ALA A 1 72 ? -11.781 -3.135 -1.741 1.00 90.50 72 ALA A C 1
ATOM 506 O O . ALA A 1 72 ? -12.303 -4.064 -2.349 1.00 90.50 72 ALA A O 1
ATOM 507 N N . ASN A 1 73 ? -11.190 -2.117 -2.365 1.00 91.31 73 ASN A N 1
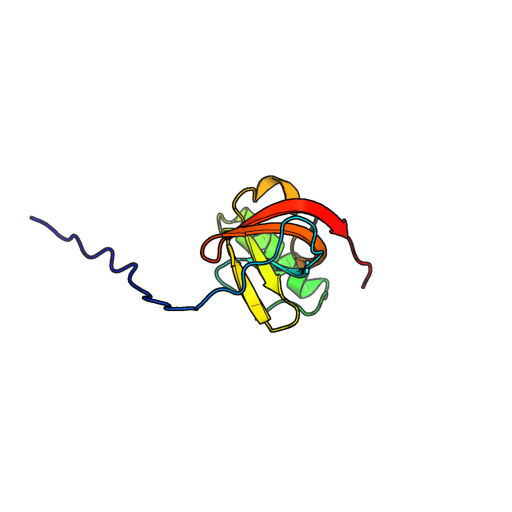ATOM 508 C CA . ASN A 1 73 ? -11.118 -1.916 -3.810 1.00 91.31 73 ASN A CA 1
ATOM 509 C C . ASN A 1 73 ? -9.663 -1.919 -4.295 1.00 91.31 73 ASN A C 1
ATOM 511 O O . ASN A 1 73 ? -9.095 -0.891 -4.672 1.00 91.31 73 ASN A O 1
ATOM 515 N N . ALA A 1 74 ? -9.056 -3.103 -4.202 1.00 87.62 74 ALA A N 1
ATOM 516 C CA . ALA A 1 74 ? -7.659 -3.375 -4.531 1.00 87.62 74 ALA A CA 1
ATOM 517 C C . ALA A 1 74 ? -7.270 -2.977 -5.968 1.00 87.62 74 ALA A C 1
ATOM 519 O O . ALA A 1 74 ? -6.137 -2.571 -6.213 1.00 87.62 74 ALA A O 1
ATOM 520 N N . ASP A 1 75 ? -8.216 -3.027 -6.905 1.00 90.31 75 ASP A N 1
ATOM 521 C CA . ASP A 1 75 ? -8.046 -2.632 -8.305 1.00 90.31 75 ASP A CA 1
ATOM 522 C C . ASP A 1 75 ? -7.506 -1.200 -8.463 1.00 90.31 75 ASP A C 1
ATOM 524 O O . ASP A 1 75 ? -6.664 -0.944 -9.325 1.00 90.31 75 ASP A O 1
ATOM 528 N N . LYS A 1 76 ? -7.901 -0.276 -7.575 1.00 90.00 76 LYS A N 1
ATOM 529 C CA . LYS A 1 76 ? -7.484 1.133 -7.642 1.00 90.00 76 LYS A CA 1
ATOM 530 C C . LYS A 1 76 ? -6.017 1.375 -7.305 1.00 90.00 76 LYS A C 1
ATOM 532 O O . LYS A 1 76 ? -5.506 2.457 -7.584 1.00 90.00 76 LYS A O 1
ATOM 537 N N . VAL A 1 77 ? -5.349 0.417 -6.666 1.00 90.06 77 VAL A N 1
ATOM 538 C CA . VAL A 1 77 ? -3.977 0.593 -6.164 1.00 90.06 77 VAL A CA 1
ATOM 539 C C . VAL A 1 77 ? -2.948 -0.244 -6.912 1.00 90.06 77 VAL A C 1
ATOM 541 O O . VAL A 1 77 ? -1.758 -0.125 -6.635 1.00 90.06 77 VAL A O 1
ATOM 544 N N . MET A 1 78 ? -3.376 -1.033 -7.900 1.00 89.06 78 MET A N 1
ATOM 545 C CA . MET A 1 78 ? -2.500 -1.918 -8.678 1.00 89.06 78 MET A CA 1
ATOM 546 C C . MET A 1 78 ? -1.389 -1.162 -9.424 1.00 89.06 78 MET A C 1
ATOM 548 O O . MET A 1 78 ? -0.293 -1.683 -9.592 1.00 89.06 78 MET A O 1
ATOM 552 N N . ALA A 1 79 ? -1.631 0.090 -9.823 1.00 89.56 79 ALA A N 1
ATOM 553 C CA . ALA A 1 79 ? -0.621 0.949 -10.453 1.00 89.56 79 ALA A CA 1
ATOM 554 C C . ALA A 1 79 ? 0.367 1.588 -9.451 1.00 89.56 79 ALA A C 1
ATOM 556 O O . ALA A 1 79 ? 1.265 2.335 -9.840 1.00 89.56 79 ALA A O 1
ATOM 557 N N . HIS A 1 80 ? 0.185 1.345 -8.152 1.00 90.56 80 HIS A N 1
ATOM 558 C CA . HIS A 1 80 ? 0.904 2.022 -7.075 1.00 90.56 80 HIS A CA 1
ATOM 559 C C . HIS A 1 80 ? 1.497 1.049 -6.050 1.00 90.56 80 HIS A C 1
ATOM 561 O O . HIS A 1 80 ? 1.798 1.454 -4.931 1.00 90.56 80 HIS A O 1
ATOM 567 N N . LEU A 1 81 ? 1.665 -0.224 -6.412 1.00 90.19 81 LEU A N 1
ATOM 568 C CA . LEU A 1 81 ? 2.251 -1.244 -5.543 1.00 90.19 81 LEU A CA 1
ATOM 569 C C . LEU A 1 81 ? 3.675 -0.858 -5.121 1.00 90.19 81 LEU A C 1
ATOM 571 O O . LEU A 1 81 ? 4.502 -0.488 -5.947 1.00 90.19 81 LEU A O 1
ATOM 575 N N . GLY A 1 82 ? 3.949 -0.906 -3.819 1.00 87.25 82 GLY A N 1
ATOM 576 C CA . GLY A 1 82 ? 5.200 -0.454 -3.207 1.00 87.25 82 GLY A CA 1
ATOM 577 C C . GLY A 1 82 ? 5.401 1.064 -3.193 1.00 87.25 82 GLY A C 1
ATOM 578 O O . GLY A 1 82 ? 6.406 1.531 -2.659 1.00 87.25 82 GLY A O 1
ATOM 579 N N . HIS A 1 83 ? 4.469 1.840 -3.762 1.00 90.69 83 HIS A N 1
ATOM 580 C CA . HIS A 1 83 ? 4.519 3.298 -3.780 1.00 90.69 83 HIS A CA 1
ATOM 581 C C . HIS A 1 83 ? 3.793 3.922 -2.580 1.00 90.69 83 HIS A C 1
ATOM 583 O O . HIS A 1 83 ? 2.993 3.299 -1.882 1.00 90.69 83 HIS A O 1
ATOM 589 N N . LYS A 1 84 ? 4.061 5.211 -2.390 1.00 91.81 84 LYS A N 1
ATOM 590 C CA . LYS A 1 84 ? 3.682 6.080 -1.287 1.00 91.81 84 LYS A CA 1
ATOM 591 C C . LYS A 1 84 ? 2.611 6.866 -1.936 1.00 91.81 84 LYS A C 1
ATOM 593 O O . LYS A 1 84 ? 2.783 7.440 -3.015 1.00 91.81 84 LYS A O 1
ATOM 598 N N . VAL A 1 85 ? 1.476 6.796 -1.306 1.00 92.69 85 VAL A N 1
ATOM 599 C CA . VAL A 1 85 ? 0.278 7.349 -1.850 1.00 92.69 85 VAL A CA 1
ATOM 600 C C . VAL A 1 85 ? -0.398 8.123 -0.754 1.00 92.69 85 VAL A C 1
ATOM 602 O O . VAL A 1 85 ? -0.361 7.772 0.427 1.00 92.69 85 VAL A O 1
ATOM 605 N N . GLU A 1 86 ? -1.016 9.199 -1.185 1.00 91.81 86 GLU A N 1
ATOM 606 C CA . GLU A 1 86 ? -2.044 9.864 -0.429 1.00 91.81 86 GLU A CA 1
ATOM 607 C C . GLU A 1 86 ? -3.378 9.333 -0.946 1.00 91.81 86 GLU A C 1
ATOM 609 O O . GLU A 1 86 ? -3.682 9.412 -2.139 1.00 91.81 86 GLU A O 1
ATOM 614 N N . VAL A 1 87 ? -4.159 8.726 -0.062 1.00 91.31 87 VAL A N 1
ATOM 615 C CA . VAL A 1 87 ? -5.462 8.156 -0.391 1.00 91.31 87 VAL A CA 1
ATOM 616 C C . VAL A 1 87 ? -6.539 8.857 0.406 1.00 91.31 87 VAL A C 1
ATOM 618 O O . VAL A 1 87 ? -6.409 9.056 1.609 1.00 91.31 87 VAL A O 1
ATOM 621 N N . THR A 1 88 ? -7.632 9.214 -0.253 1.00 90.31 88 THR A N 1
ATOM 622 C CA . THR A 1 88 ? -8.842 9.663 0.443 1.00 90.31 88 THR A CA 1
ATOM 623 C C . THR A 1 88 ? -9.834 8.519 0.458 1.00 90.31 88 THR A C 1
ATOM 625 O O . THR A 1 88 ? -9.924 7.750 -0.504 1.00 90.31 88 THR A O 1
ATOM 628 N N . GLY A 1 89 ? -10.592 8.364 1.539 1.00 86.00 89 GLY A N 1
ATOM 629 C CA . GLY A 1 89 ? -11.459 7.202 1.650 1.00 86.00 89 GLY A CA 1
ATOM 630 C C . GLY A 1 89 ? -12.294 7.149 2.911 1.00 86.00 89 GLY A C 1
ATOM 631 O O . GLY A 1 89 ? -12.429 8.127 3.640 1.00 86.00 89 GLY A O 1
ATOM 632 N N . LYS A 1 90 ? -12.883 5.978 3.132 1.00 86.19 90 LYS A N 1
ATOM 633 C CA . LYS A 1 90 ? -13.568 5.632 4.375 1.00 86.19 90 LYS A CA 1
ATOM 634 C C . LYS A 1 90 ? -12.883 4.409 4.963 1.00 86.19 90 LYS A C 1
ATOM 636 O O . LYS A 1 90 ? -12.731 3.413 4.258 1.00 86.19 90 LYS A O 1
ATOM 641 N N . VAL A 1 91 ? -12.491 4.483 6.230 1.00 86.69 91 VAL A N 1
ATOM 642 C CA . VAL A 1 91 ? -12.019 3.318 6.980 1.00 86.69 91 VAL A CA 1
ATOM 643 C C . VAL A 1 91 ? -13.174 2.809 7.830 1.00 86.69 91 VAL A C 1
ATOM 645 O O . VAL A 1 91 ? -13.765 3.567 8.593 1.00 86.69 91 VAL A O 1
ATOM 648 N N . MET A 1 92 ? -13.523 1.540 7.663 1.00 83.25 92 MET A N 1
ATOM 649 C CA . MET A 1 92 ? -14.513 0.837 8.479 1.00 83.25 92 MET A CA 1
ATOM 650 C C . MET A 1 92 ? -13.895 -0.485 8.904 1.00 83.25 92 MET A C 1
ATOM 652 O O . MET A 1 92 ? -13.411 -1.223 8.050 1.00 83.25 92 MET A O 1
ATOM 656 N N . ASP A 1 93 ? -13.856 -0.748 10.209 1.00 84.25 93 ASP A N 1
ATOM 657 C CA . ASP A 1 93 ? -13.409 -2.032 10.766 1.00 84.25 93 ASP A CA 1
ATOM 658 C C . ASP A 1 93 ? -12.040 -2.503 10.229 1.00 84.25 93 ASP A C 1
ATOM 660 O O . ASP A 1 93 ? -11.851 -3.653 9.841 1.00 84.25 93 ASP A O 1
ATOM 664 N N . GLY A 1 94 ? -11.071 -1.583 10.130 1.00 83.38 94 GLY A N 1
ATOM 665 C CA . GLY A 1 94 ? -9.725 -1.884 9.616 1.00 83.38 94 GLY A CA 1
ATOM 666 C C . GLY A 1 94 ? -9.637 -2.071 8.094 1.00 83.38 94 GLY A C 1
ATOM 667 O O . GLY A 1 94 ? -8.573 -2.417 7.579 1.00 83.38 94 GLY A O 1
ATOM 668 N N . THR A 1 95 ? -10.724 -1.808 7.368 1.00 86.94 95 THR A N 1
ATOM 669 C CA . THR A 1 95 ? -10.794 -1.858 5.906 1.00 86.94 95 THR A CA 1
ATOM 670 C C . THR A 1 95 ? -10.952 -0.455 5.328 1.00 86.94 95 THR A C 1
ATOM 672 O O . THR A 1 95 ? -11.908 0.262 5.620 1.00 86.94 95 THR A O 1
ATOM 675 N N . LEU A 1 96 ? -10.015 -0.061 4.475 1.00 89.12 96 LEU A N 1
ATOM 676 C CA . LEU A 1 96 ? -10.006 1.179 3.722 1.00 89.12 96 LEU A CA 1
ATOM 677 C C . LEU A 1 96 ? -10.726 0.991 2.380 1.00 89.12 96 LEU A C 1
ATOM 679 O O . LEU A 1 96 ? -10.328 0.191 1.534 1.00 89.12 96 LEU A O 1
ATOM 683 N N . THR A 1 97 ? -11.770 1.783 2.163 1.00 90.75 97 THR A N 1
ATOM 684 C CA . THR A 1 97 ? -12.394 1.972 0.850 1.00 90.75 97 THR A CA 1
ATOM 685 C C . THR A 1 97 ? -11.866 3.259 0.235 1.00 90.75 97 THR A C 1
ATOM 687 O O . THR A 1 97 ? -12.131 4.350 0.745 1.00 90.75 97 THR A O 1
ATOM 690 N N . ILE A 1 98 ? -11.128 3.138 -0.864 1.00 90.44 98 ILE A N 1
ATOM 691 C CA . ILE A 1 98 ? -10.410 4.252 -1.479 1.00 90.44 98 ILE A CA 1
ATOM 692 C C . ILE A 1 98 ? -11.308 4.999 -2.471 1.00 90.44 98 ILE A C 1
ATOM 694 O O . ILE A 1 98 ? -11.822 4.434 -3.443 1.00 90.44 98 ILE A O 1
ATOM 698 N N . LYS A 1 99 ? -11.461 6.305 -2.266 1.00 89.88 99 LYS A N 1
ATOM 699 C CA . LYS A 1 99 ? -12.112 7.220 -3.208 1.00 89.88 99 LYS A CA 1
ATOM 700 C C . LYS A 1 99 ? -11.119 7.714 -4.254 1.00 89.88 99 LYS A C 1
ATOM 702 O O . LYS A 1 99 ? -11.349 7.448 -5.435 1.00 89.88 99 LYS A O 1
ATOM 707 N N . SER A 1 100 ? -10.015 8.331 -3.828 1.00 89.19 100 SER A N 1
ATOM 708 C CA . SER A 1 100 ? -8.927 8.790 -4.701 1.00 89.19 100 SER A CA 1
ATOM 709 C C . SER A 1 100 ? -7.576 8.242 -4.252 1.00 89.19 100 SER A C 1
ATOM 711 O O . SER A 1 100 ? -7.353 8.050 -3.059 1.00 89.19 100 SER A O 1
ATOM 713 N N . VAL A 1 101 ? -6.674 8.045 -5.213 1.00 91.44 101 VAL A N 1
ATOM 714 C CA . VAL A 1 101 ? -5.260 7.735 -4.979 1.00 91.44 101 VAL A CA 1
ATOM 715 C C . VAL A 1 101 ? -4.434 8.819 -5.647 1.00 91.44 101 VAL A C 1
ATOM 717 O O . VAL A 1 101 ? -4.666 9.149 -6.809 1.00 91.44 101 VAL A O 1
ATOM 720 N N . LYS A 1 102 ? -3.472 9.368 -4.918 1.00 91.62 102 LYS A N 1
ATOM 721 C CA . LYS A 1 102 ? -2.478 10.296 -5.435 1.00 91.62 102 LYS A CA 1
ATOM 722 C C . LYS A 1 102 ? -1.104 9.708 -5.175 1.00 91.62 102 LYS A C 1
ATOM 724 O O . LYS A 1 102 ? -0.736 9.468 -4.029 1.00 91.62 102 LYS A O 1
ATOM 729 N N . HIS A 1 103 ? -0.354 9.471 -6.243 1.00 87.50 103 HIS A N 1
ATOM 730 C CA . HIS A 1 103 ? 1.034 9.051 -6.129 1.00 87.50 103 HIS A CA 1
ATOM 731 C C . HIS A 1 103 ? 1.872 10.187 -5.538 1.00 87.50 103 HIS A C 1
ATOM 733 O O . HIS A 1 103 ? 1.804 11.324 -6.009 1.00 87.50 103 HIS A O 1
ATOM 739 N N . LEU A 1 104 ? 2.652 9.872 -4.510 1.00 83.88 104 LEU A N 1
ATOM 740 C CA . LEU A 1 104 ? 3.668 10.759 -3.971 1.00 83.88 104 LEU A CA 1
ATOM 741 C C . LEU A 1 104 ? 5.015 10.283 -4.505 1.00 83.88 104 LEU A C 1
ATOM 743 O O . LEU A 1 104 ? 5.397 9.129 -4.296 1.00 83.88 104 LEU A O 1
ATOM 747 N N . ALA A 1 105 ? 5.696 11.177 -5.224 1.00 69.94 105 ALA A N 1
ATOM 748 C CA . ALA A 1 105 ? 7.057 10.934 -5.675 1.00 69.94 105 ALA A CA 1
ATOM 749 C C . ALA A 1 105 ? 7.964 10.628 -4.461 1.00 69.94 105 ALA A C 1
ATOM 751 O O . ALA A 1 105 ? 7.687 11.140 -3.368 1.00 69.94 105 ALA A O 1
ATOM 752 N N . PRO A 1 106 ? 8.979 9.761 -4.631 1.00 58.53 106 PRO A N 1
ATOM 753 C CA . PRO A 1 106 ? 9.953 9.459 -3.585 1.00 58.53 106 PRO A CA 1
ATOM 754 C C . PRO A 1 106 ? 10.710 10.704 -3.106 1.00 58.53 106 PRO A C 1
ATOM 756 O O . PRO A 1 106 ? 10.929 11.626 -3.926 1.00 58.53 106 PRO A O 1
#

Organism: Geodia barretti (NCBI:txid519541)

Foldseek 3Di:
DDPPDPPPDPPPPDPDDWDPQPDKFKFAWAFPVCQLVLQPLDPVSQVVRLVCVVVVTAIWTQGPVSQTAGEPCSVQCNVGYSFIWTFGAGGDPRYTYTPDIDTDDD

Secondary structure (DSSP, 8-state):
--------------------TT-EEEEEEEETTTGGGG-S--HHHHHHHHHHHHTTPPEEEEETT--EEEES-GGGGGGGTT-EEEEEEEEETTEEEEEEEEEEP-

pLDDT: mean 78.71, std 16.87, range [31.02, 92.69]